Protein AF-A0A3D0M0J5-F1 (afdb_monomer_lite)

Secondary structure (DSSP, 8-state):
-HHHHHHHHHHHHHHHHHHHHHHHHHHHHHHHHHHHHHHHHHHHHHT-HHHHHHHHHHHHHHHHHHHHHHHHHHHHHHHHHHHHH-TTSHHHHHHHHHHHHHHHHHHHHHHHHHHH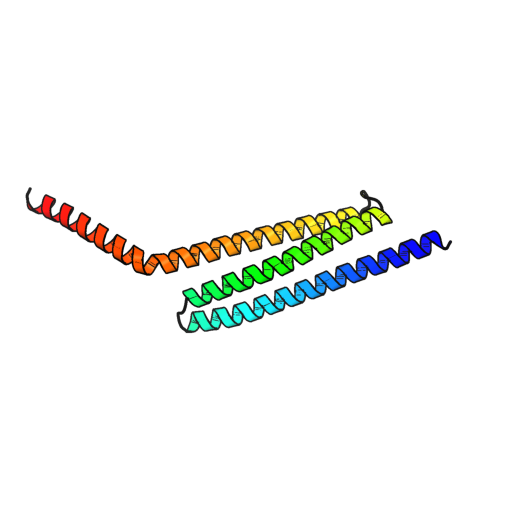HHHHHHHHHHHHHHHHHHHHHHHHHHHHHHHHTT-

Radius of gyration: 26.46 Å; chains: 1; bounding box: 62×48×74 Å

Structure (mmCIF, N/CA/C/O backbone):
data_AF-A0A3D0M0J5-F1
#
_entry.id   AF-A0A3D0M0J5-F1
#
loop_
_atom_site.group_PDB
_atom_site.id
_atom_site.type_symbol
_atom_site.label_atom_id
_atom_site.label_alt_id
_atom_site.label_comp_id
_atom_site.label_asym_id
_atom_site.label_entity_id
_atom_site.label_seq_id
_atom_site.pdbx_PDB_ins_code
_atom_site.Cartn_x
_atom_site.Cartn_y
_atom_site.Cartn_z
_atom_site.occupancy
_atom_site.B_iso_or_equiv
_atom_site.auth_seq_id
_atom_site.auth_comp_id
_atom_site.auth_asym_id
_atom_site.auth_atom_id
_atom_site.pdbx_PDB_model_num
ATOM 1 N N . MET A 1 1 ? -29.367 -8.512 31.308 1.00 57.66 1 MET A N 1
ATOM 2 C CA . MET A 1 1 ? -27.940 -8.854 31.100 1.00 57.66 1 MET A CA 1
ATOM 3 C C . MET A 1 1 ? -27.625 -9.131 29.620 1.00 57.66 1 MET A C 1
ATOM 5 O O . MET A 1 1 ? -26.665 -8.555 29.125 1.00 57.66 1 MET A O 1
ATOM 9 N N . ALA A 1 2 ? -28.520 -9.785 28.865 1.00 62.50 2 ALA A N 1
ATOM 10 C CA . ALA A 1 2 ? -28.366 -10.094 27.429 1.00 62.50 2 ALA A CA 1
ATOM 11 C C . ALA A 1 2 ? -27.941 -8.940 26.481 1.00 62.50 2 ALA A C 1
ATOM 13 O O . ALA A 1 2 ? -27.125 -9.144 25.588 1.00 62.50 2 ALA A O 1
ATOM 14 N N . LYS A 1 3 ? -28.439 -7.703 26.655 1.00 61.25 3 LYS A N 1
ATOM 15 C CA . LYS A 1 3 ? -28.122 -6.577 25.741 1.00 61.25 3 LYS A CA 1
ATOM 16 C C . LYS A 1 3 ? -26.647 -6.145 25.781 1.00 61.25 3 LYS A C 1
ATOM 18 O O . LYS A 1 3 ? -26.136 -5.653 24.777 1.00 61.25 3 LYS A O 1
ATOM 23 N N . ARG A 1 4 ? -25.965 -6.307 26.926 1.00 62.19 4 ARG A N 1
ATOM 24 C CA . ARG A 1 4 ? -24.520 -6.028 27.033 1.00 62.19 4 ARG A CA 1
ATOM 25 C C . ARG A 1 4 ? -23.710 -7.156 26.406 1.00 62.19 4 ARG A C 1
ATOM 27 O O . ARG A 1 4 ? -22.836 -6.851 25.609 1.00 62.19 4 ARG A O 1
ATOM 34 N N . GLU A 1 5 ? -24.065 -8.412 26.675 1.00 64.25 5 GLU A N 1
ATOM 35 C CA . GLU A 1 5 ? -23.374 -9.591 26.133 1.00 64.25 5 GLU A CA 1
ATOM 36 C C . GLU A 1 5 ? -23.417 -9.638 24.600 1.00 64.25 5 GLU A C 1
ATOM 38 O O . GLU A 1 5 ? -22.365 -9.755 23.974 1.00 64.25 5 GLU A O 1
ATOM 43 N N . ILE A 1 6 ? -24.588 -9.409 23.988 1.00 63.19 6 ILE A N 1
ATOM 44 C CA . ILE A 1 6 ? -24.758 -9.373 22.521 1.00 63.19 6 ILE A CA 1
ATOM 45 C C . ILE A 1 6 ? -23.892 -8.276 21.884 1.00 63.19 6 ILE A C 1
ATOM 47 O O . ILE A 1 6 ? -23.265 -8.496 20.847 1.00 63.19 6 ILE A O 1
ATOM 51 N N . ARG A 1 7 ? -23.809 -7.097 22.518 1.00 62.25 7 ARG A N 1
ATOM 52 C CA . ARG A 1 7 ? -22.989 -5.983 22.023 1.00 62.25 7 ARG A CA 1
ATOM 53 C C . ARG A 1 7 ? -21.493 -6.317 22.065 1.00 62.25 7 ARG A C 1
ATOM 55 O O . ARG A 1 7 ? -20.790 -5.989 21.117 1.00 62.25 7 ARG A O 1
ATOM 62 N N . THR A 1 8 ? -21.007 -6.975 23.117 1.00 69.31 8 THR A N 1
ATOM 63 C CA . THR A 1 8 ? -19.597 -7.400 23.209 1.00 69.31 8 THR A CA 1
ATOM 64 C C . THR A 1 8 ? -19.243 -8.499 22.216 1.00 69.31 8 THR A C 1
ATOM 66 O O . THR A 1 8 ? -18.182 -8.425 21.607 1.00 69.31 8 THR A O 1
ATOM 69 N N . VAL A 1 9 ? -20.119 -9.485 22.007 1.00 67.88 9 VAL A N 1
ATOM 70 C CA . VAL A 1 9 ? -19.857 -10.582 21.060 1.00 67.88 9 VAL A CA 1
ATOM 71 C C . VAL A 1 9 ? -19.772 -10.054 19.625 1.00 67.88 9 VAL A C 1
ATOM 73 O O . VAL A 1 9 ? -18.828 -10.378 18.911 1.00 67.88 9 VAL A O 1
ATOM 76 N N . PHE A 1 10 ? -20.693 -9.170 19.225 1.00 67.62 10 PHE A N 1
ATOM 77 C CA . PHE A 1 10 ? -20.656 -8.539 17.902 1.00 67.62 10 PHE A CA 1
ATOM 78 C C . PHE A 1 10 ? -19.406 -7.662 17.703 1.00 67.62 10 PHE A C 1
ATOM 80 O O . PHE A 1 10 ? -18.819 -7.642 16.623 1.00 67.62 10 PHE A O 1
ATOM 87 N N . ALA A 1 11 ? -18.962 -6.966 18.754 1.00 71.50 11 ALA A N 1
ATOM 88 C CA . ALA A 1 11 ? -17.764 -6.135 18.695 1.00 71.50 11 ALA A CA 1
ATOM 89 C C . ALA A 1 11 ? -16.470 -6.950 18.543 1.00 71.50 11 ALA A C 1
ATOM 91 O O . ALA A 1 11 ? -15.591 -6.564 17.775 1.00 71.50 11 ALA A O 1
ATOM 92 N N . LEU A 1 12 ? -16.371 -8.082 19.247 1.00 75.50 12 LEU A N 1
ATOM 93 C CA . LEU A 1 12 ? -15.233 -8.998 19.154 1.00 75.50 12 LEU A CA 1
ATOM 94 C C . LEU A 1 12 ? -15.148 -9.661 17.772 1.00 75.50 12 LEU A C 1
ATOM 96 O O . LEU A 1 12 ? -14.055 -9.770 17.221 1.00 75.50 12 LEU A O 1
ATOM 100 N N . ASP A 1 13 ? -16.286 -10.048 17.192 1.00 81.12 13 ASP A N 1
ATOM 101 C CA . ASP A 1 13 ? -16.342 -10.647 15.852 1.00 81.12 13 ASP A CA 1
ATOM 102 C C . ASP A 1 13 ? -15.955 -9.637 14.753 1.00 81.12 13 ASP A C 1
ATOM 104 O O . ASP A 1 13 ? -15.165 -9.945 13.860 1.00 81.12 13 ASP A O 1
ATOM 108 N N . GLY A 1 14 ? -16.430 -8.389 14.849 1.00 82.25 14 GLY A N 1
ATOM 109 C CA . GLY A 1 14 ? -16.046 -7.321 13.920 1.00 82.25 14 GLY A CA 1
ATOM 110 C C . GLY A 1 14 ? -14.552 -6.979 13.972 1.00 82.25 14 GLY A C 1
ATOM 111 O O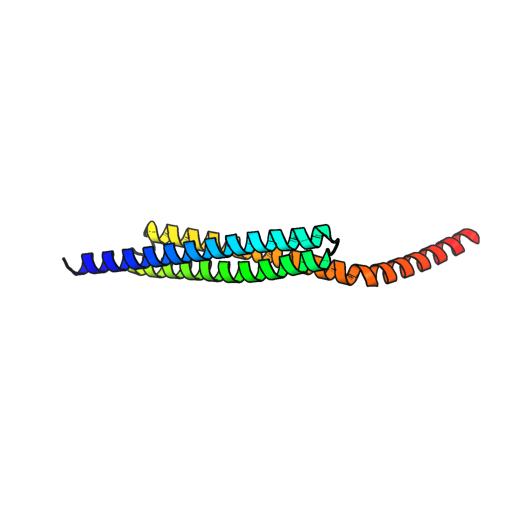 . GLY A 1 14 ? -13.908 -6.844 12.931 1.00 82.25 14 GLY A O 1
ATOM 112 N N . GLU A 1 15 ? -13.976 -6.887 15.173 1.00 85.38 15 GLU A N 1
ATOM 113 C CA . GLU A 1 15 ? -12.543 -6.628 15.352 1.00 85.38 15 GLU A CA 1
ATOM 114 C C . GLU A 1 15 ? -11.673 -7.793 14.856 1.00 85.38 15 GLU A C 1
ATOM 116 O O . GLU A 1 15 ? -10.631 -7.559 14.236 1.00 85.38 15 GLU A O 1
ATOM 121 N N . ALA A 1 16 ? -12.096 -9.040 15.086 1.00 89.12 16 ALA A N 1
ATOM 122 C CA . ALA A 1 16 ? -11.404 -10.220 14.576 1.00 89.12 16 ALA A CA 1
ATOM 123 C C . ALA A 1 16 ? -11.389 -10.239 13.039 1.00 89.12 16 ALA A C 1
ATOM 125 O O . ALA A 1 16 ? -10.317 -10.330 12.441 1.00 89.12 16 ALA A O 1
ATOM 126 N N . LYS A 1 17 ? -12.551 -10.036 12.402 1.00 88.88 17 LYS A N 1
ATOM 127 C CA . LYS A 1 17 ? -12.678 -9.959 10.936 1.00 88.88 17 LYS A CA 1
ATOM 128 C C . LYS A 1 17 ? -11.804 -8.865 10.336 1.00 88.88 17 LYS A C 1
ATOM 130 O O . LYS A 1 17 ? -11.091 -9.119 9.367 1.00 88.88 17 LYS A O 1
ATOM 135 N N . TYR A 1 18 ? -11.803 -7.677 10.942 1.00 90.56 18 TYR A N 1
ATOM 136 C CA . TYR A 1 18 ? -10.929 -6.586 10.519 1.00 90.56 18 TYR A CA 1
ATOM 137 C C . TYR A 1 18 ? -9.452 -6.992 10.597 1.00 90.56 18 TYR A C 1
ATOM 139 O O . TYR A 1 18 ? -8.715 -6.871 9.618 1.00 90.56 18 TYR A O 1
ATOM 147 N N . LYS A 1 19 ? -9.001 -7.521 11.742 1.00 92.62 19 LYS A N 1
ATOM 148 C CA . LYS A 1 19 ? -7.601 -7.941 11.925 1.00 92.62 19 LYS A CA 1
ATOM 149 C C . LYS A 1 19 ? -7.186 -9.013 10.921 1.00 92.62 19 LYS A C 1
ATOM 151 O O . LYS A 1 19 ? -6.082 -8.926 10.376 1.00 92.62 19 LYS A O 1
ATOM 156 N N . ASP A 1 20 ? -8.055 -9.978 10.649 1.00 94.38 20 ASP A N 1
ATOM 157 C CA . ASP A 1 20 ? -7.796 -11.038 9.678 1.00 94.38 20 ASP A CA 1
ATOM 158 C C . ASP A 1 20 ? -7.718 -10.497 8.247 1.00 94.38 20 ASP A C 1
ATOM 160 O O . ASP A 1 20 ? -6.773 -10.826 7.523 1.00 94.38 20 ASP A O 1
ATOM 164 N N . ALA A 1 21 ? -8.624 -9.592 7.862 1.00 93.06 21 ALA A N 1
ATOM 165 C CA . ALA A 1 21 ? -8.581 -8.924 6.563 1.00 93.06 21 ALA A CA 1
ATOM 166 C C . ALA A 1 21 ? -7.274 -8.134 6.384 1.00 93.06 21 ALA A C 1
ATOM 168 O O . ALA A 1 21 ? -6.563 -8.303 5.390 1.00 93.06 21 ALA A O 1
ATOM 169 N N . ILE A 1 22 ? -6.880 -7.341 7.389 1.00 94.62 22 ILE A N 1
ATOM 170 C CA . ILE A 1 22 ? -5.612 -6.603 7.368 1.00 94.62 22 ILE A CA 1
ATOM 171 C C . ILE A 1 22 ? -4.411 -7.547 7.273 1.00 94.62 22 ILE A C 1
ATOM 173 O O . ILE A 1 22 ? -3.460 -7.269 6.535 1.00 94.62 22 ILE A O 1
ATOM 177 N N . LYS A 1 23 ? -4.431 -8.666 8.002 1.00 96.31 23 LYS A N 1
ATOM 178 C CA . LYS A 1 23 ? -3.361 -9.667 7.972 1.00 96.31 23 LYS A CA 1
ATOM 179 C C . LYS A 1 23 ? -3.241 -10.323 6.596 1.00 96.31 23 LYS A C 1
ATOM 181 O O . LYS A 1 23 ? -2.116 -10.447 6.106 1.00 96.31 23 LYS A O 1
ATOM 186 N N . SER A 1 24 ? -4.360 -10.692 5.967 1.00 95.88 24 SER A N 1
ATOM 187 C CA . SER A 1 24 ? -4.374 -11.236 4.602 1.00 95.88 24 SER A CA 1
ATOM 188 C C . SER A 1 24 ? -3.784 -10.239 3.613 1.00 95.88 24 SER A C 1
ATOM 190 O O . SER A 1 24 ? -2.796 -10.548 2.947 1.00 95.88 24 SER A O 1
ATOM 192 N N . ILE A 1 25 ? -4.281 -8.998 3.626 1.00 94.44 25 ILE A N 1
ATOM 193 C CA . ILE A 1 25 ? -3.813 -7.938 2.728 1.00 94.44 25 ILE A CA 1
ATOM 194 C C . ILE A 1 25 ? -2.307 -7.700 2.891 1.00 94.44 25 ILE A C 1
ATOM 196 O O . ILE A 1 25 ? -1.583 -7.581 1.903 1.00 94.44 25 ILE A O 1
ATOM 200 N N . ASN A 1 26 ? -1.797 -7.661 4.125 1.00 95.19 26 ASN A N 1
ATOM 201 C CA . ASN A 1 26 ? -0.364 -7.476 4.367 1.00 95.19 26 ASN A CA 1
ATOM 202 C C . ASN A 1 26 ? 0.472 -8.649 3.821 1.00 95.19 26 ASN A C 1
ATOM 204 O O . ASN A 1 26 ? 1.584 -8.436 3.326 1.00 95.19 26 ASN A O 1
ATOM 208 N N . LYS A 1 27 ? -0.041 -9.883 3.907 1.00 97.44 27 LYS A N 1
ATOM 209 C CA . LYS A 1 27 ? 0.622 -11.074 3.362 1.00 97.44 27 LYS A CA 1
ATOM 210 C C . LYS A 1 27 ? 0.647 -11.029 1.835 1.00 97.44 27 LYS A C 1
ATOM 212 O O . LYS A 1 27 ? 1.710 -11.224 1.253 1.00 97.44 27 LYS A O 1
ATOM 217 N N . GLU A 1 28 ? -0.477 -10.697 1.208 1.00 95.31 28 GLU A N 1
ATOM 218 C CA . GLU A 1 28 ? -0.595 -10.519 -0.244 1.00 95.31 28 GLU A CA 1
ATOM 219 C C . GLU A 1 28 ? 0.337 -9.410 -0.752 1.00 95.31 28 GLU A C 1
ATOM 221 O O . GLU A 1 28 ? 1.089 -9.618 -1.702 1.00 95.31 28 GLU A O 1
ATOM 226 N N . GLN A 1 29 ? 0.391 -8.262 -0.065 1.00 95.19 29 GLN A N 1
ATOM 227 C CA . GLN A 1 29 ? 1.337 -7.189 -0.390 1.00 95.19 29 GLN A CA 1
ATOM 228 C C . GLN A 1 29 ? 2.799 -7.643 -0.261 1.00 95.19 29 GLN A C 1
ATOM 230 O O . GLN A 1 29 ? 3.642 -7.241 -1.062 1.00 95.19 29 GLN A O 1
ATOM 235 N N . SER A 1 30 ? 3.122 -8.448 0.754 1.00 96.75 30 SER A N 1
ATOM 236 C CA 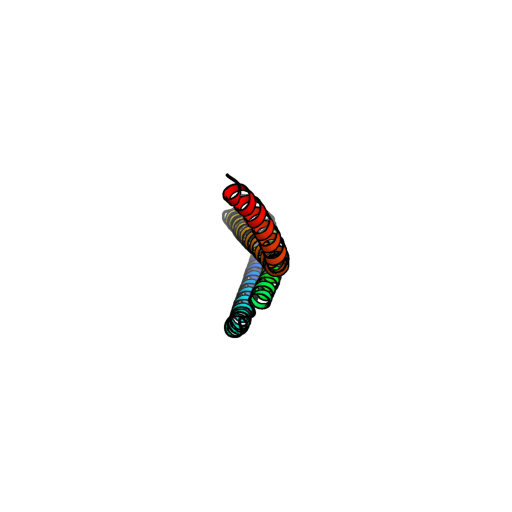. SER A 1 30 ? 4.485 -8.951 0.971 1.00 96.75 30 SER A CA 1
ATOM 237 C C . SER A 1 30 ? 4.902 -9.950 -0.106 1.00 96.75 30 SER A C 1
ATOM 239 O O . SER A 1 30 ? 6.017 -9.851 -0.618 1.00 96.75 30 SER A O 1
ATOM 241 N N . LEU A 1 31 ? 3.997 -10.857 -0.484 1.00 96.62 31 LEU A N 1
ATOM 242 C CA . LEU A 1 31 ? 4.202 -11.805 -1.576 1.00 96.62 31 LEU A CA 1
ATOM 243 C C . LEU A 1 31 ? 4.441 -11.063 -2.892 1.00 96.62 31 LEU A C 1
ATOM 245 O O . LEU A 1 31 ? 5.488 -11.235 -3.510 1.00 96.62 31 LEU A O 1
ATOM 249 N N . LEU A 1 32 ? 3.539 -10.145 -3.242 1.00 94.25 32 LEU A N 1
ATOM 250 C CA . LEU A 1 32 ? 3.639 -9.357 -4.464 1.00 94.25 32 LEU A CA 1
ATOM 251 C C . LEU A 1 32 ? 4.959 -8.577 -4.532 1.00 94.25 32 LEU A C 1
ATOM 253 O O . LEU A 1 32 ? 5.609 -8.540 -5.574 1.00 94.25 32 LEU A O 1
ATOM 257 N N . LYS A 1 33 ? 5.412 -7.984 -3.419 1.00 94.75 33 LYS A N 1
ATOM 258 C CA . LYS A 1 33 ? 6.716 -7.298 -3.352 1.00 94.75 33 LYS A CA 1
ATOM 259 C C . LYS A 1 33 ? 7.893 -8.244 -3.587 1.00 94.75 33 LYS A C 1
ATOM 261 O O . LYS A 1 33 ? 8.848 -7.846 -4.254 1.00 94.75 33 LYS A O 1
ATOM 266 N N . ALA A 1 34 ? 7.848 -9.457 -3.037 1.00 97.00 34 ALA A N 1
ATOM 267 C CA . ALA A 1 34 ? 8.897 -10.454 -3.225 1.00 97.00 34 ALA A CA 1
ATOM 268 C C . ALA A 1 34 ? 8.962 -10.930 -4.686 1.00 97.00 34 ALA A C 1
ATOM 270 O O . ALA A 1 34 ? 10.037 -10.898 -5.284 1.00 97.00 34 ALA A O 1
ATOM 271 N N . GLU A 1 35 ? 7.814 -11.263 -5.280 1.00 94.38 35 GLU A N 1
ATOM 272 C CA . GLU A 1 35 ? 7.692 -11.652 -6.693 1.00 94.38 35 GLU A CA 1
ATOM 273 C C . GLU A 1 35 ? 8.186 -10.541 -7.624 1.00 94.38 35 GLU A C 1
ATOM 275 O O . GLU A 1 35 ? 9.000 -10.771 -8.516 1.00 94.38 35 GLU A O 1
ATOM 280 N N . THR A 1 36 ? 7.770 -9.301 -7.356 1.00 94.06 36 THR A N 1
ATOM 281 C CA . THR A 1 36 ? 8.206 -8.125 -8.121 1.00 94.06 36 THR A CA 1
ATOM 282 C C . THR A 1 36 ? 9.715 -7.953 -8.050 1.00 94.06 36 THR A C 1
ATOM 284 O O . THR A 1 36 ? 10.345 -7.694 -9.068 1.00 94.06 36 THR A O 1
ATOM 287 N N . ARG A 1 37 ? 10.319 -8.102 -6.863 1.00 95.75 37 ARG A N 1
ATOM 288 C CA . ARG A 1 37 ? 11.773 -7.991 -6.699 1.00 95.75 37 ARG A CA 1
ATOM 289 C C . ARG A 1 37 ? 12.508 -9.071 -7.490 1.00 95.75 37 ARG A C 1
ATOM 291 O O . ARG A 1 37 ? 13.516 -8.755 -8.113 1.00 95.75 37 ARG A O 1
ATOM 298 N N . ALA A 1 38 ? 12.008 -10.305 -7.476 1.00 95.19 38 ALA A N 1
ATOM 299 C CA . ALA A 1 38 ? 12.597 -11.401 -8.237 1.00 95.19 38 ALA A CA 1
ATOM 300 C C . ALA A 1 38 ? 12.555 -11.121 -9.749 1.00 95.19 38 ALA A C 1
ATOM 302 O O . ALA A 1 38 ? 13.587 -11.191 -10.413 1.00 95.19 38 ALA A O 1
ATOM 303 N N . LEU A 1 39 ? 11.394 -10.712 -10.274 1.00 89.44 39 LEU A N 1
ATOM 304 C CA . LEU A 1 39 ? 11.225 -10.374 -11.691 1.00 89.44 39 LEU A CA 1
ATOM 305 C C . LEU A 1 39 ? 12.063 -9.158 -12.105 1.00 89.44 39 LEU A C 1
ATOM 307 O O . LEU A 1 39 ? 12.740 -9.191 -13.126 1.00 89.44 39 LEU A O 1
ATOM 311 N N . VAL A 1 40 ? 12.067 -8.093 -11.300 1.00 90.44 40 VAL A N 1
ATOM 312 C CA . VAL A 1 40 ? 12.906 -6.907 -11.535 1.00 90.44 40 VAL A CA 1
ATOM 313 C C . VAL A 1 40 ? 14.380 -7.294 -11.594 1.00 90.44 40 VAL A C 1
ATOM 315 O O . VAL A 1 40 ? 15.057 -6.915 -12.541 1.00 90.44 40 VAL A O 1
ATOM 318 N N . SER A 1 41 ? 14.862 -8.098 -10.641 1.00 91.81 41 SER A N 1
ATOM 319 C CA . SER A 1 41 ? 16.253 -8.561 -10.635 1.00 91.81 41 SER A CA 1
ATOM 320 C C . SER A 1 41 ? 16.590 -9.385 -11.876 1.00 91.81 41 SER A C 1
ATOM 322 O O . SER A 1 41 ? 17.697 -9.267 -12.392 1.00 91.81 41 SER A O 1
ATOM 324 N N . GLN A 1 42 ? 15.660 -10.209 -12.364 1.00 90.31 42 GLN A N 1
ATOM 325 C CA . GLN A 1 42 ? 15.849 -10.969 -13.597 1.00 90.31 42 GLN A CA 1
ATOM 326 C C . GLN A 1 42 ? 16.010 -10.037 -14.806 1.00 90.31 42 GLN A C 1
ATOM 328 O O . GLN A 1 42 ? 16.942 -10.212 -15.589 1.00 90.31 42 GLN A O 1
ATOM 333 N N . TYR A 1 43 ? 15.147 -9.027 -14.943 1.00 83.38 43 TYR A N 1
ATOM 334 C CA . TYR A 1 43 ? 15.225 -8.082 -16.059 1.00 83.38 43 TYR A CA 1
ATOM 335 C C . TYR A 1 43 ? 16.451 -7.172 -15.982 1.00 83.38 43 TYR A C 1
ATOM 337 O O . TYR A 1 43 ? 17.081 -6.919 -17.011 1.00 83.38 43 TYR A O 1
ATOM 345 N N . ASP A 1 44 ? 16.838 -6.751 -14.778 1.00 83.44 44 ASP A N 1
ATOM 346 C CA . ASP A 1 44 ? 18.038 -5.946 -14.555 1.00 83.44 44 ASP A CA 1
ATOM 347 C C . ASP A 1 44 ? 19.312 -6.723 -14.962 1.00 83.44 44 ASP A C 1
ATOM 349 O O . ASP A 1 44 ? 20.190 -6.146 -15.601 1.00 83.44 44 ASP A O 1
ATOM 353 N N . LEU A 1 45 ? 19.388 -8.040 -14.705 1.00 85.12 45 LEU A N 1
ATOM 354 C CA . LEU A 1 45 ? 20.500 -8.898 -15.160 1.00 85.12 45 LEU A CA 1
ATOM 355 C C . LEU A 1 45 ? 20.588 -9.018 -16.690 1.00 85.12 45 LEU A C 1
ATOM 357 O O . LEU A 1 45 ? 21.678 -9.165 -17.236 1.00 85.12 45 LEU A O 1
ATOM 361 N N . THR A 1 46 ? 19.450 -8.956 -17.383 1.00 81.88 46 THR A N 1
ATOM 362 C CA . THR A 1 46 ? 19.387 -8.998 -18.855 1.00 81.88 46 THR A CA 1
ATOM 363 C C . THR A 1 46 ? 19.546 -7.627 -19.524 1.00 81.88 46 THR A C 1
ATOM 365 O O . THR A 1 46 ? 19.618 -7.557 -20.746 1.00 81.88 46 THR A O 1
ATOM 368 N N . GLY A 1 47 ? 19.596 -6.535 -18.748 1.00 80.81 47 GLY A N 1
ATOM 369 C CA . GLY A 1 47 ? 19.651 -5.162 -19.265 1.00 80.81 47 GLY A CA 1
ATOM 370 C C . GLY A 1 47 ? 18.311 -4.603 -19.771 1.00 80.81 47 GLY A C 1
ATOM 371 O O . GLY A 1 47 ? 18.274 -3.521 -20.355 1.00 80.81 47 GLY A O 1
ATOM 372 N N . ASP A 1 48 ? 17.196 -5.295 -19.528 1.00 82.31 48 ASP A N 1
ATOM 373 C CA . ASP A 1 48 ? 15.860 -4.952 -20.033 1.00 82.31 48 ASP A CA 1
ATOM 374 C C . ASP A 1 48 ? 15.154 -3.925 -19.117 1.00 82.31 48 ASP A C 1
ATOM 376 O O . ASP A 1 48 ? 14.139 -4.192 -18.462 1.00 82.31 48 ASP A O 1
ATOM 380 N N . ALA A 1 49 ? 15.690 -2.700 -19.068 1.00 83.38 49 ALA A N 1
ATOM 381 C CA . ALA A 1 49 ? 15.206 -1.637 -18.179 1.00 83.38 49 ALA A CA 1
ATOM 382 C C . ALA A 1 49 ? 13.717 -1.282 -18.389 1.00 83.38 49 ALA A C 1
ATOM 384 O O . ALA A 1 49 ? 13.011 -0.962 -17.429 1.00 83.38 49 ALA A O 1
ATOM 385 N N . GLN A 1 50 ? 13.205 -1.376 -19.623 1.00 84.00 50 GLN A N 1
ATOM 386 C CA . GLN A 1 50 ? 11.788 -1.135 -19.921 1.00 84.00 50 GLN A CA 1
ATOM 387 C C . GLN A 1 50 ? 10.882 -2.209 -19.299 1.00 84.00 50 GLN A C 1
ATOM 389 O O . GLN A 1 50 ? 9.859 -1.869 -18.703 1.00 84.00 50 GLN A O 1
ATOM 394 N N . LYS A 1 51 ? 11.272 -3.491 -19.357 1.00 81.81 51 LYS A N 1
ATOM 395 C CA . LYS A 1 51 ? 10.512 -4.583 -18.722 1.00 81.81 51 LYS A CA 1
ATOM 396 C C . LYS A 1 51 ? 10.582 -4.495 -17.198 1.00 81.81 51 LYS A C 1
ATOM 398 O O . LYS A 1 51 ? 9.557 -4.642 -16.539 1.00 81.81 51 LYS A O 1
ATOM 403 N N . SER A 1 52 ? 11.750 -4.155 -16.644 1.00 88.38 52 SER A N 1
ATOM 404 C CA . SER A 1 52 ? 11.930 -3.889 -15.206 1.00 88.38 52 SER A CA 1
ATOM 405 C C . SER A 1 52 ? 10.980 -2.788 -14.708 1.00 88.38 52 SER A C 1
ATOM 407 O O . SER A 1 52 ? 10.294 -2.955 -13.694 1.00 88.38 52 SER A O 1
ATOM 409 N N . LEU A 1 53 ? 10.861 -1.678 -15.448 1.00 88.12 53 LEU A N 1
ATOM 410 C CA . LEU A 1 53 ? 9.915 -0.604 -15.127 1.00 88.12 53 LEU A CA 1
ATOM 411 C C . LEU A 1 53 ? 8.449 -1.023 -15.300 1.00 88.12 53 LEU A C 1
ATOM 413 O O . LEU A 1 53 ? 7.629 -0.682 -14.448 1.00 88.12 53 LEU A O 1
ATOM 417 N N . GLY A 1 54 ? 8.119 -1.784 -16.347 1.00 85.50 54 GLY A N 1
ATOM 418 C CA . GLY A 1 54 ? 6.766 -2.304 -16.570 1.00 85.50 54 GLY A CA 1
ATOM 419 C C . GLY A 1 54 ? 6.283 -3.193 -15.421 1.00 85.50 54 GLY A C 1
ATOM 420 O O . GLY A 1 54 ? 5.198 -2.983 -14.883 1.00 85.50 54 GLY A O 1
ATOM 421 N N . VAL A 1 55 ? 7.132 -4.113 -14.957 1.00 90.00 55 VAL A N 1
ATOM 422 C CA . VAL A 1 55 ? 6.850 -4.981 -13.799 1.00 90.00 55 VAL A CA 1
ATOM 423 C C . VAL A 1 55 ? 6.651 -4.167 -12.521 1.00 90.00 55 VAL A C 1
ATOM 425 O O . VAL A 1 55 ? 5.733 -4.439 -11.745 1.00 90.00 55 VAL A O 1
ATOM 428 N N . LYS A 1 56 ? 7.478 -3.134 -12.297 1.00 89.25 56 LYS A N 1
ATOM 429 C CA . LYS A 1 56 ? 7.303 -2.212 -11.162 1.00 89.25 56 LYS A CA 1
ATOM 430 C C . LYS A 1 56 ? 5.955 -1.497 -11.233 1.00 89.25 56 LYS A C 1
ATOM 432 O O . LYS A 1 56 ? 5.270 -1.424 -10.215 1.00 89.25 56 LYS A O 1
ATOM 437 N N . ALA A 1 57 ? 5.564 -0.994 -12.404 1.00 87.25 57 ALA A N 1
ATOM 438 C CA . ALA A 1 57 ? 4.289 -0.305 -12.593 1.00 87.25 57 ALA A CA 1
ATOM 439 C C . ALA A 1 57 ? 3.091 -1.237 -12.342 1.00 87.25 57 ALA A C 1
ATOM 441 O O . ALA A 1 57 ? 2.187 -0.878 -11.588 1.00 87.25 57 ALA A O 1
ATOM 442 N N . GLU A 1 58 ? 3.112 -2.453 -12.894 1.00 86.50 58 GLU A N 1
ATOM 443 C CA . GLU A 1 58 ? 2.047 -3.442 -12.688 1.00 86.50 58 GLU A CA 1
ATOM 444 C C . GLU A 1 58 ? 1.914 -3.834 -11.208 1.00 86.50 58 GLU A C 1
ATOM 446 O O . GLU A 1 58 ? 0.819 -3.841 -10.641 1.00 86.50 58 GLU A O 1
ATOM 451 N N . SER A 1 59 ? 3.042 -4.099 -10.547 1.00 91.19 59 SER A N 1
ATOM 452 C CA . SER A 1 59 ? 3.065 -4.405 -9.119 1.00 91.19 59 SER A CA 1
ATOM 453 C C . SER A 1 59 ? 2.529 -3.257 -8.269 1.00 91.19 59 SER A C 1
ATOM 455 O O . SER A 1 59 ? 1.747 -3.482 -7.347 1.00 91.19 59 SER A O 1
ATOM 457 N N . LEU A 1 60 ? 2.916 -2.015 -8.573 1.00 89.00 60 LEU A N 1
ATOM 458 C CA . LEU A 1 60 ? 2.409 -0.838 -7.871 1.00 89.00 60 LEU A CA 1
ATOM 459 C C . LEU A 1 60 ? 0.894 -0.690 -8.048 1.00 89.00 60 LEU A C 1
ATOM 461 O O . LEU A 1 60 ? 0.211 -0.394 -7.071 1.00 89.00 60 LEU A O 1
ATOM 465 N N . ALA A 1 61 ? 0.354 -0.954 -9.242 1.00 89.44 61 ALA A N 1
ATOM 466 C CA . ALA A 1 61 ? -1.089 -0.943 -9.481 1.00 89.44 61 ALA A CA 1
ATOM 467 C C . ALA A 1 61 ? -1.823 -1.979 -8.609 1.00 89.44 61 ALA A C 1
ATOM 469 O O . ALA A 1 61 ? -2.757 -1.624 -7.889 1.00 89.44 61 ALA A O 1
ATOM 470 N N . LYS A 1 62 ? -1.335 -3.224 -8.567 1.00 92.81 62 LYS A N 1
ATOM 471 C CA . LYS A 1 62 ? -1.891 -4.283 -7.704 1.00 92.81 62 LYS A CA 1
ATOM 472 C C . LYS A 1 62 ? -1.771 -3.938 -6.209 1.00 92.81 62 LYS A C 1
ATOM 474 O O . LYS A 1 62 ? -2.708 -4.133 -5.436 1.00 92.81 62 LYS A O 1
ATOM 479 N N . GLN A 1 63 ? -0.643 -3.360 -5.782 1.00 91.94 63 GLN A N 1
ATOM 480 C CA . GLN A 1 63 ? -0.457 -2.889 -4.401 1.00 91.94 63 GLN A CA 1
ATOM 481 C C . GLN A 1 63 ? -1.433 -1.763 -4.035 1.00 91.94 63 GLN A C 1
ATOM 483 O O . GLN A 1 63 ? -1.910 -1.728 -2.900 1.00 91.94 63 GLN A O 1
ATOM 488 N N . ILE A 1 64 ? -1.748 -0.864 -4.975 1.00 93.88 64 ILE A N 1
ATOM 489 C CA . ILE A 1 64 ? -2.754 0.193 -4.803 1.00 93.88 64 ILE A CA 1
ATOM 490 C C . ILE A 1 64 ? -4.138 -0.415 -4.578 1.00 93.88 64 ILE A C 1
ATOM 492 O O . ILE A 1 64 ? -4.841 0.032 -3.677 1.00 93.88 64 ILE A O 1
ATOM 496 N N . GLU A 1 65 ? -4.532 -1.439 -5.337 1.00 92.94 65 GLU A N 1
ATOM 497 C CA . GLU A 1 65 ? -5.821 -2.117 -5.136 1.00 92.94 65 GLU A CA 1
ATOM 498 C C . GLU A 1 65 ? -5.920 -2.769 -3.754 1.00 92.94 65 GLU A C 1
ATOM 500 O O . GLU A 1 65 ? -6.900 -2.566 -3.038 1.00 92.94 65 GLU A O 1
ATOM 505 N N . LEU A 1 66 ? -4.873 -3.481 -3.331 1.00 94.19 66 LEU A N 1
ATOM 506 C CA . LEU A 1 66 ? -4.790 -4.052 -1.984 1.00 94.19 66 LEU A CA 1
ATOM 507 C C . LEU A 1 66 ? -4.846 -2.967 -0.897 1.00 94.19 66 LEU A C 1
ATOM 509 O O . LEU A 1 66 ? -5.498 -3.135 0.133 1.00 94.19 66 LEU A O 1
ATOM 513 N N . GLN A 1 67 ? -4.193 -1.828 -1.129 1.00 95.75 67 GLN A N 1
ATOM 514 C CA . GLN A 1 67 ? -4.202 -0.712 -0.191 1.00 95.75 67 GLN A CA 1
ATOM 515 C C . GLN A 1 67 ? -5.568 -0.012 -0.125 1.00 95.75 67 GLN A C 1
ATOM 517 O O . GLN A 1 67 ? -5.966 0.405 0.960 1.00 95.75 67 GLN A O 1
ATOM 522 N N . LYS A 1 68 ? -6.311 0.080 -1.236 1.00 95.38 68 LYS A N 1
ATOM 523 C CA . LYS A 1 68 ? -7.702 0.567 -1.242 1.00 95.38 68 LYS A CA 1
ATOM 524 C C . LYS A 1 68 ? -8.595 -0.326 -0.384 1.00 95.38 68 LYS A C 1
ATOM 526 O O . LYS A 1 68 ? -9.228 0.185 0.530 1.00 95.38 68 LYS A O 1
ATOM 531 N N . LYS A 1 69 ? -8.520 -1.651 -0.567 1.00 94.69 69 LYS A N 1
ATOM 532 C CA . LYS A 1 69 ? -9.243 -2.612 0.286 1.00 94.69 69 LYS A CA 1
ATOM 533 C C . LYS 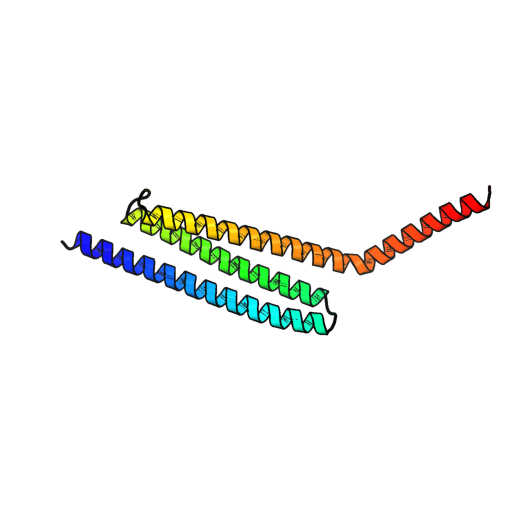A 1 69 ? -8.930 -2.398 1.769 1.00 94.69 69 LYS A C 1
ATOM 535 O O . LYS A 1 69 ? -9.825 -2.381 2.598 1.00 94.69 69 LYS A O 1
ATOM 540 N N . LYS A 1 70 ? -7.661 -2.155 2.111 1.00 94.75 70 LYS A N 1
ATOM 541 C CA . LYS A 1 70 ? -7.241 -1.856 3.489 1.00 94.75 70 LYS A CA 1
ATOM 542 C C . LYS A 1 70 ? -7.844 -0.563 4.044 1.00 94.75 70 LYS A C 1
ATOM 544 O O . LYS A 1 70 ? -8.177 -0.516 5.225 1.00 94.75 70 LYS A O 1
ATOM 549 N N . VAL A 1 71 ? -7.965 0.479 3.220 1.00 95.88 71 VAL A N 1
ATOM 550 C CA . VAL A 1 71 ? -8.661 1.719 3.597 1.00 95.88 71 VAL A CA 1
ATOM 551 C C . VAL A 1 71 ? -10.143 1.441 3.846 1.00 95.88 71 VAL A C 1
ATOM 553 O O . VAL A 1 71 ? -10.672 1.905 4.853 1.00 95.88 71 VAL A O 1
ATOM 556 N N . ASP A 1 72 ? -10.788 0.662 2.980 1.00 94.75 72 ASP A N 1
ATOM 557 C CA . ASP A 1 72 ? -12.213 0.334 3.095 1.00 94.75 72 ASP A CA 1
ATOM 558 C C . ASP A 1 72 ? -12.505 -0.492 4.357 1.00 94.75 72 ASP A C 1
ATOM 560 O O . ASP A 1 72 ? -13.399 -0.144 5.129 1.00 94.75 72 ASP A O 1
ATOM 564 N N . GLU A 1 73 ? -11.685 -1.507 4.644 1.00 93.81 73 GLU A N 1
ATOM 565 C CA . GLU A 1 73 ? -11.776 -2.290 5.884 1.00 93.81 73 GLU A CA 1
ATOM 566 C C . GLU A 1 73 ? -11.592 -1.412 7.129 1.00 93.81 73 GLU A C 1
ATOM 568 O O . GLU A 1 73 ? -12.336 -1.538 8.103 1.00 93.81 73 GLU A O 1
ATOM 573 N N . ALA A 1 74 ? -10.641 -0.471 7.101 1.00 93.62 74 ALA A N 1
ATOM 574 C CA . ALA A 1 74 ? -10.422 0.448 8.216 1.00 93.62 74 ALA A CA 1
ATOM 575 C C . ALA A 1 74 ? -11.600 1.419 8.402 1.00 93.62 74 ALA A C 1
ATOM 577 O O . ALA A 1 74 ? -11.976 1.717 9.535 1.00 93.62 74 ALA A O 1
ATOM 578 N N . LYS A 1 75 ? -12.225 1.879 7.310 1.00 94.50 75 LYS A N 1
ATOM 579 C CA . LYS A 1 75 ? -13.430 2.724 7.355 1.00 94.50 75 LYS A CA 1
ATOM 580 C C . LYS A 1 75 ? -14.629 1.963 7.913 1.00 94.50 75 LYS A C 1
ATOM 582 O O . LYS A 1 75 ? -15.329 2.495 8.773 1.00 94.50 75 LYS A O 1
ATOM 587 N N . ASN A 1 76 ? -14.818 0.712 7.501 1.00 92.88 76 ASN A N 1
ATOM 588 C CA . ASN A 1 76 ? -15.846 -0.156 8.070 1.00 92.88 76 ASN A CA 1
ATOM 589 C C . ASN A 1 76 ? -15.609 -0.375 9.576 1.00 92.88 76 ASN A C 1
ATOM 591 O O . ASN A 1 76 ? -16.539 -0.249 10.370 1.00 92.88 76 ASN A O 1
ATOM 595 N N . ALA A 1 77 ? -14.361 -0.598 10.002 1.00 91.25 77 ALA A N 1
ATOM 596 C CA . ALA A 1 77 ? -14.029 -0.718 11.422 1.00 91.25 77 ALA A CA 1
ATOM 597 C C . ALA A 1 77 ? -14.387 0.549 12.224 1.00 91.25 77 ALA A C 1
ATOM 599 O O . ALA A 1 77 ? -14.961 0.426 13.306 1.00 91.25 77 ALA A O 1
ATOM 600 N N . VAL A 1 78 ? -14.140 1.752 11.680 1.00 93.69 78 VAL A N 1
ATOM 601 C CA . VAL A 1 78 ? -14.585 3.028 12.284 1.00 93.69 78 VAL A CA 1
ATOM 602 C C . VAL A 1 78 ? -16.107 3.090 12.411 1.00 93.69 78 VAL A C 1
ATOM 604 O O . VAL A 1 78 ? -16.623 3.512 13.447 1.00 93.69 78 VAL A O 1
ATOM 607 N N . GLU A 1 79 ? -16.847 2.699 11.373 1.00 92.56 79 GLU A N 1
ATOM 608 C CA . GLU A 1 79 ? -18.312 2.741 11.391 1.00 92.56 79 GLU A CA 1
ATOM 609 C C . GLU A 1 79 ? -18.876 1.801 12.466 1.00 92.56 79 GLU A C 1
ATOM 611 O O . GLU A 1 79 ? -19.709 2.204 13.286 1.00 92.56 79 GLU A O 1
ATOM 616 N N . GLN A 1 80 ? -18.382 0.562 12.509 1.00 90.25 80 GLN A N 1
ATOM 617 C CA . GLN A 1 80 ? -18.794 -0.425 13.506 1.00 90.25 80 GLN A CA 1
ATOM 618 C C . GLN A 1 80 ? -18.417 0.030 14.920 1.00 90.25 80 GLN A C 1
ATOM 620 O O . GLN A 1 80 ? -19.251 -0.003 15.829 1.00 90.25 80 GLN A O 1
ATOM 625 N N . SER A 1 81 ? -17.192 0.525 15.118 1.00 89.50 81 SER A N 1
ATOM 626 C CA . SER A 1 81 ? -16.745 1.001 16.427 1.00 89.50 81 SER A CA 1
ATOM 627 C C . SER A 1 81 ? -17.546 2.216 16.897 1.00 89.50 81 SER A C 1
ATOM 629 O O . SER A 1 81 ? -17.898 2.286 18.074 1.00 89.50 81 SER A O 1
ATOM 631 N N . SER A 1 82 ? -17.919 3.123 15.989 1.00 92.56 82 SER A N 1
ATOM 632 C CA . SER A 1 82 ? -18.746 4.291 16.315 1.00 92.56 82 SER A CA 1
ATOM 633 C C . SER A 1 82 ? -20.142 3.873 16.780 1.00 92.56 82 SER A C 1
ATOM 635 O O . SER A 1 82 ? -20.646 4.416 17.761 1.00 92.56 82 SER A O 1
ATOM 637 N N . LYS A 1 83 ? -20.748 2.861 16.140 1.00 89.75 83 LYS A N 1
ATOM 638 C CA . LYS A 1 83 ? -22.066 2.322 16.531 1.00 89.75 83 LYS A CA 1
ATOM 639 C C . LYS A 1 83 ? -22.041 1.618 17.892 1.00 89.75 83 LYS A C 1
ATOM 641 O O . LYS A 1 83 ? -23.023 1.663 18.634 1.00 89.75 83 LYS A O 1
ATOM 646 N N . ILE A 1 84 ? -20.937 0.946 18.220 1.00 87.69 84 ILE A N 1
ATOM 647 C CA . ILE A 1 84 ? -20.818 0.104 19.420 1.00 87.69 84 ILE A CA 1
ATOM 648 C C . ILE A 1 84 ? -20.337 0.907 20.635 1.00 87.69 84 ILE A C 1
ATOM 650 O O . ILE A 1 84 ? -20.928 0.809 21.717 1.00 87.69 84 ILE A O 1
ATOM 654 N N . TYR A 1 85 ? -19.260 1.671 20.452 1.00 87.56 85 TYR A N 1
ATOM 655 C CA . TYR A 1 85 ? -18.509 2.354 21.507 1.00 87.56 85 TYR A CA 1
ATOM 656 C C . TYR A 1 85 ? -18.732 3.870 21.522 1.00 87.56 85 TYR A C 1
ATOM 658 O O . TYR A 1 85 ? -18.407 4.523 22.511 1.00 87.56 85 TYR A O 1
ATOM 666 N N . GLY A 1 86 ? -19.311 4.430 20.460 1.00 90.81 86 GLY A N 1
ATOM 667 C CA . GLY A 1 86 ? -19.489 5.868 20.286 1.00 90.81 86 GLY A CA 1
ATOM 668 C C . GLY A 1 86 ? -18.320 6.511 19.545 1.00 90.81 86 GLY A C 1
ATOM 669 O O . GLY A 1 86 ? -17.174 6.068 19.630 1.00 90.81 86 GLY A O 1
ATOM 670 N N . GLU A 1 87 ? -18.609 7.592 18.828 1.00 89.75 87 GLU A N 1
ATOM 671 C CA . GLU A 1 87 ? -17.667 8.242 17.909 1.00 89.75 87 GLU A CA 1
ATOM 672 C C . GLU A 1 87 ? -16.409 8.816 18.597 1.00 89.75 87 GLU A C 1
ATOM 674 O O . GLU A 1 87 ? -15.319 8.848 18.017 1.00 89.75 87 GLU A O 1
ATOM 679 N N . ASN A 1 88 ? -16.554 9.222 19.862 1.00 91.44 88 ASN A N 1
ATOM 680 C CA . ASN A 1 88 ? -15.487 9.787 20.694 1.00 91.44 88 ASN A CA 1
ATOM 681 C C . ASN A 1 88 ? -14.769 8.738 21.560 1.00 91.44 88 ASN A C 1
ATOM 683 O O . ASN A 1 88 ? -13.948 9.093 22.399 1.00 91.44 88 ASN A O 1
ATOM 687 N N . SER A 1 89 ? -15.079 7.448 21.393 1.00 94.44 89 SER A N 1
ATOM 688 C CA . SER A 1 89 ? -14.366 6.386 22.110 1.00 94.44 89 SER A CA 1
ATOM 689 C C . SER A 1 89 ? -12.922 6.264 21.635 1.00 94.44 89 SER A C 1
ATOM 691 O O . SER A 1 89 ? -12.644 6.390 20.440 1.00 94.44 89 SER A O 1
ATOM 693 N N . ASN A 1 90 ? -12.018 5.921 22.555 1.00 93.19 90 ASN A N 1
ATOM 694 C CA . ASN A 1 90 ? -10.612 5.661 22.238 1.00 93.19 90 ASN A CA 1
ATOM 695 C C . ASN A 1 90 ? -10.477 4.631 21.105 1.00 93.19 90 ASN A C 1
ATOM 697 O O . ASN A 1 90 ? -9.736 4.865 20.158 1.00 93.19 90 ASN A O 1
ATOM 701 N N . GLN A 1 91 ? -11.259 3.544 21.135 1.00 88.12 91 GLN A N 1
ATOM 702 C CA . GLN A 1 91 ? -11.242 2.534 20.069 1.00 88.12 91 GLN A CA 1
ATOM 703 C C . GLN A 1 91 ? -11.590 3.116 18.691 1.00 88.12 91 GLN A C 1
ATOM 705 O O . GLN A 1 91 ? -10.936 2.799 17.702 1.00 88.12 91 GLN A O 1
ATOM 710 N N . THR A 1 92 ? -12.597 3.990 18.611 1.00 92.88 92 THR A N 1
ATOM 711 C CA . THR A 1 92 ? -12.984 4.611 17.335 1.00 92.88 92 THR A CA 1
ATOM 712 C C . THR A 1 92 ? -11.933 5.595 16.837 1.00 92.88 92 THR A C 1
ATOM 714 O O . THR A 1 92 ? -11.640 5.627 15.642 1.00 92.88 92 THR A O 1
ATOM 717 N N . GLN A 1 93 ? -11.335 6.374 17.739 1.00 95.25 93 GLN A N 1
ATOM 718 C CA . GLN A 1 93 ? -10.247 7.287 17.389 1.00 95.25 93 GLN A CA 1
ATOM 719 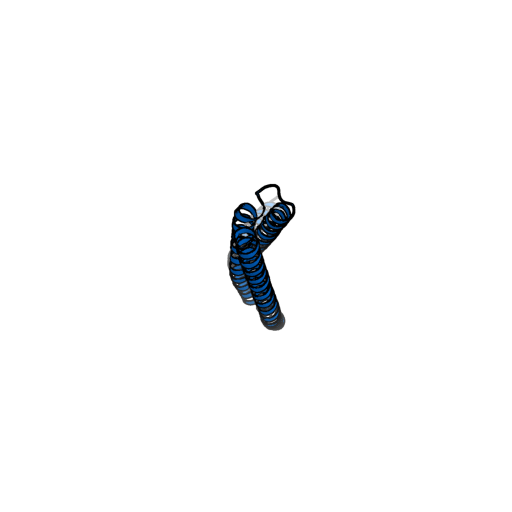C C . GLN A 1 93 ? -9.029 6.517 16.850 1.00 95.25 93 GLN A C 1
ATOM 721 O O . GLN A 1 93 ? -8.471 6.902 15.822 1.00 95.25 93 GLN A O 1
ATOM 726 N N . GLU A 1 94 ? -8.689 5.371 17.444 1.00 93.44 94 GLU A N 1
ATOM 727 C CA . GLU A 1 94 ? -7.622 4.496 16.942 1.00 93.44 94 GLU A CA 1
ATOM 728 C C . GLU A 1 94 ? -7.907 3.974 15.525 1.00 93.44 94 GLU A C 1
ATOM 730 O O . GLU A 1 94 ? -7.019 3.991 14.667 1.00 93.44 94 GLU A O 1
ATOM 735 N N . TYR A 1 95 ? -9.142 3.556 15.224 1.00 93.50 95 TYR A N 1
ATOM 736 C CA . TYR A 1 95 ? -9.501 3.152 13.860 1.00 93.50 95 TYR A CA 1
ATOM 737 C C . TYR A 1 95 ? -9.443 4.324 12.870 1.00 93.50 95 TYR A C 1
ATOM 739 O O . TYR A 1 95 ? -8.948 4.151 11.756 1.00 93.50 95 TYR A O 1
ATOM 747 N N . LYS A 1 96 ? -9.847 5.538 13.271 1.00 95.19 96 LYS A N 1
ATOM 748 C CA . LYS A 1 96 ? -9.714 6.747 12.433 1.00 95.19 96 LYS A CA 1
ATOM 749 C C . LYS A 1 96 ? -8.246 7.045 12.103 1.00 95.19 96 LYS A C 1
ATOM 751 O O . LYS A 1 96 ? -7.920 7.356 10.958 1.00 95.19 96 LYS A O 1
ATOM 756 N N . ILE A 1 97 ? -7.341 6.875 13.070 1.00 96.44 97 ILE A N 1
ATOM 757 C CA . ILE A 1 97 ? -5.892 6.990 12.842 1.00 96.44 97 ILE A CA 1
ATOM 758 C C . ILE A 1 97 ? -5.414 5.929 11.840 1.00 96.44 97 ILE A C 1
ATOM 760 O O . ILE A 1 97 ? -4.600 6.226 10.962 1.00 96.44 97 ILE A O 1
ATOM 764 N N . GLN A 1 98 ? -5.913 4.693 11.936 1.00 94.00 98 GLN A N 1
ATOM 765 C CA . GLN A 1 98 ? -5.573 3.636 10.980 1.00 94.00 98 GLN A CA 1
ATOM 766 C C . GLN A 1 98 ? -6.054 3.953 9.560 1.00 94.00 98 GLN A C 1
ATOM 768 O O . GLN A 1 98 ? -5.287 3.730 8.622 1.00 94.00 98 GLN A O 1
ATOM 773 N N . VAL A 1 99 ? -7.246 4.539 9.399 1.00 96.62 99 VAL A N 1
ATOM 774 C CA . VAL A 1 99 ? -7.730 5.048 8.102 1.00 96.62 99 VAL A CA 1
ATOM 775 C C . VAL A 1 99 ? -6.756 6.082 7.539 1.00 96.62 99 VAL A C 1
ATOM 777 O O . VAL A 1 99 ? -6.248 5.893 6.435 1.00 96.62 99 VAL A O 1
ATOM 780 N N . ALA A 1 100 ? -6.403 7.112 8.311 1.00 96.00 100 ALA A N 1
ATOM 781 C CA . ALA A 1 100 ? -5.494 8.167 7.852 1.00 96.00 100 ALA A CA 1
ATOM 782 C C . ALA A 1 100 ? -4.104 7.624 7.458 1.00 96.00 100 ALA A C 1
ATOM 784 O O . ALA A 1 100 ? -3.519 8.018 6.442 1.00 96.00 100 ALA A O 1
ATOM 785 N N . ARG A 1 101 ? -3.570 6.665 8.228 1.00 95.81 101 ARG A N 1
ATOM 786 C CA . ARG A 1 101 ? -2.315 5.969 7.894 1.00 95.81 101 ARG A CA 1
ATOM 787 C C . ARG A 1 101 ? -2.447 5.161 6.602 1.00 95.81 101 ARG A C 1
ATOM 789 O O . ARG A 1 101 ? -1.534 5.182 5.775 1.00 95.81 101 ARG A O 1
ATOM 796 N N . ALA A 1 102 ? -3.563 4.460 6.416 1.00 94.75 102 ALA A N 1
ATOM 797 C CA . ALA A 1 102 ? -3.818 3.669 5.220 1.00 94.75 102 ALA A CA 1
ATOM 798 C C . ALA A 1 102 ? -3.982 4.548 3.967 1.00 94.75 102 ALA A C 1
ATOM 800 O O . ALA A 1 102 ? -3.448 4.198 2.914 1.00 94.75 102 ALA A O 1
ATOM 801 N N . GLU A 1 103 ? -4.636 5.704 4.082 1.00 95.69 103 GLU A N 1
ATOM 802 C CA . GLU A 1 103 ? -4.771 6.689 3.001 1.00 95.69 103 GLU A CA 1
ATOM 803 C C . GLU A 1 103 ? -3.426 7.342 2.661 1.00 95.69 103 GLU A C 1
ATOM 805 O O . GLU A 1 103 ? -3.074 7.486 1.492 1.00 95.69 103 GLU A O 1
ATOM 810 N N . THR A 1 104 ? -2.601 7.640 3.667 1.00 97.88 104 THR A N 1
ATOM 811 C CA . THR A 1 104 ? -1.236 8.143 3.443 1.00 97.88 104 THR A CA 1
ATOM 812 C C . THR A 1 104 ? -0.390 7.136 2.658 1.00 97.88 104 THR A C 1
ATOM 814 O O . THR A 1 104 ? 0.308 7.498 1.707 1.00 97.88 104 THR A O 1
ATOM 817 N N . ALA A 1 105 ? -0.468 5.852 3.021 1.00 95.38 105 ALA A N 1
ATOM 818 C CA . ALA A 1 105 ? 0.214 4.786 2.295 1.00 95.38 105 ALA A CA 1
ATOM 819 C C . ALA A 1 105 ? -0.314 4.640 0.857 1.00 95.38 105 ALA A C 1
ATOM 821 O O . ALA A 1 105 ? 0.484 4.465 -0.065 1.00 95.38 105 ALA A O 1
ATOM 822 N N . LEU A 1 106 ? -1.630 4.772 0.653 1.00 95.81 106 LEU A N 1
ATOM 823 C CA . LEU A 1 106 ? -2.256 4.761 -0.672 1.00 95.81 106 LEU A CA 1
ATOM 824 C C . LEU A 1 106 ? -1.716 5.891 -1.556 1.00 95.81 106 LEU A C 1
ATOM 826 O O . LEU A 1 106 ? -1.248 5.627 -2.664 1.00 95.81 106 LEU A O 1
ATOM 830 N N . ASN A 1 107 ? -1.694 7.120 -1.039 1.00 94.69 107 ASN A N 1
ATOM 831 C CA . ASN A 1 107 ? -1.189 8.291 -1.758 1.00 94.69 107 ASN A CA 1
ATOM 832 C C . ASN A 1 107 ? 0.283 8.119 -2.156 1.00 94.69 107 ASN A C 1
ATOM 8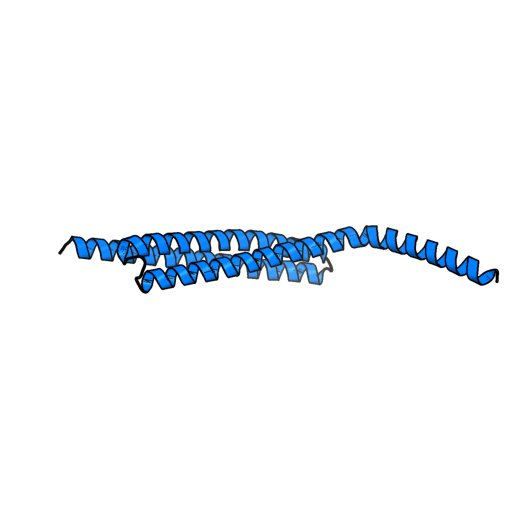34 O O . ASN A 1 107 ? 0.686 8.458 -3.271 1.00 94.69 107 ASN A O 1
ATOM 838 N N . LYS A 1 108 ? 1.099 7.533 -1.269 1.00 97.19 108 LYS A N 1
ATOM 839 C CA . LYS A 1 108 ? 2.503 7.231 -1.566 1.00 97.19 108 LYS A CA 1
ATOM 840 C C . LYS A 1 108 ? 2.639 6.226 -2.711 1.00 97.19 108 LYS A C 1
ATOM 842 O O . LYS A 1 108 ? 3.445 6.456 -3.611 1.00 97.19 108 LYS A O 1
ATOM 847 N N . LEU A 1 109 ? 1.853 5.148 -2.704 1.00 94.31 109 LEU A N 1
ATOM 848 C CA . LEU A 1 109 ? 1.865 4.152 -3.781 1.00 94.31 109 LEU A CA 1
ATOM 849 C C . LEU A 1 109 ? 1.410 4.757 -5.117 1.00 94.31 109 LEU A C 1
ATOM 851 O O . LEU A 1 109 ? 2.046 4.524 -6.143 1.00 94.31 109 LEU A O 1
ATOM 855 N N . GLN A 1 110 ? 0.362 5.585 -5.107 1.00 91.94 110 GLN A N 1
ATOM 856 C CA . GLN A 1 110 ? -0.107 6.298 -6.299 1.00 91.94 110 GLN A CA 1
ATOM 857 C C . GLN A 1 110 ? 0.972 7.226 -6.868 1.00 91.94 110 GLN A C 1
ATOM 859 O O . GLN A 1 110 ? 1.242 7.194 -8.067 1.00 91.94 110 GLN A O 1
ATOM 864 N N . SER A 1 111 ? 1.652 7.994 -6.012 1.00 94.06 111 SER A N 1
ATOM 865 C CA . SER A 1 111 ? 2.777 8.842 -6.423 1.00 94.06 111 SER A CA 1
ATOM 866 C C . SER A 1 111 ? 3.930 8.025 -7.023 1.00 94.06 111 SER A C 1
ATOM 868 O O . SER A 1 111 ? 4.494 8.391 -8.057 1.00 94.06 111 SER A O 1
ATOM 870 N N . GLN A 1 112 ? 4.258 6.869 -6.437 1.00 92.12 112 GLN A N 1
ATOM 871 C CA . GLN A 1 112 ? 5.268 5.959 -6.987 1.00 92.12 112 GLN A CA 1
ATOM 872 C C . GLN A 1 112 ? 4.875 5.410 -8.364 1.00 92.12 112 GLN A C 1
ATOM 874 O O . GLN A 1 112 ? 5.727 5.353 -9.254 1.00 92.12 112 GLN A O 1
ATOM 879 N N . LEU A 1 113 ? 3.603 5.051 -8.568 1.00 91.12 113 LEU A N 1
ATOM 880 C CA . LEU A 1 113 ? 3.105 4.592 -9.866 1.00 91.12 113 LEU A CA 1
ATOM 881 C C . LEU A 1 113 ? 3.206 5.699 -10.921 1.00 91.12 113 LEU A C 1
ATOM 883 O O . LEU A 1 113 ? 3.731 5.459 -12.005 1.00 91.12 113 LEU A O 1
ATOM 887 N N . VAL A 1 114 ? 2.786 6.923 -10.588 1.00 90.00 114 VAL A N 1
ATOM 888 C CA . VAL A 1 114 ? 2.900 8.089 -11.483 1.00 90.00 114 VAL A CA 1
ATOM 889 C C . VAL A 1 114 ? 4.355 8.328 -11.892 1.00 90.00 114 VAL A C 1
ATOM 891 O O . VAL A 1 114 ? 4.650 8.477 -13.078 1.00 90.00 114 VAL A O 1
ATOM 894 N N . ASN A 1 115 ? 5.285 8.303 -10.936 1.00 89.62 115 ASN A N 1
ATOM 895 C CA . ASN A 1 115 ? 6.710 8.473 -11.220 1.00 89.62 115 ASN A CA 1
ATOM 896 C C . ASN A 1 115 ? 7.291 7.328 -12.062 1.00 89.62 115 ASN A C 1
ATOM 898 O O . ASN A 1 115 ? 8.143 7.570 -12.917 1.00 89.62 115 ASN A O 1
ATOM 902 N N . THR A 1 116 ? 6.836 6.092 -11.847 1.00 83.56 116 THR A N 1
ATOM 903 C CA . THR A 1 116 ? 7.268 4.928 -12.638 1.00 83.56 116 THR A CA 1
ATOM 904 C C . THR A 1 116 ? 6.761 5.034 -14.076 1.00 83.56 116 THR A C 1
ATOM 906 O O . THR A 1 116 ? 7.546 4.904 -15.009 1.00 83.56 116 THR A O 1
ATOM 909 N N . ASN A 1 117 ? 5.490 5.392 -14.272 1.00 81.38 117 ASN A N 1
ATOM 910 C CA . ASN A 1 117 ? 4.920 5.619 -15.602 1.00 81.38 117 ASN A CA 1
ATOM 911 C C . ASN A 1 117 ? 5.599 6.785 -16.333 1.00 81.38 117 ASN A C 1
ATOM 913 O O . ASN A 1 117 ? 5.846 6.700 -17.534 1.00 81.38 117 ASN A O 1
ATOM 917 N N . LYS A 1 118 ? 5.978 7.852 -15.617 1.00 86.38 118 LYS A N 1
ATOM 918 C CA . LYS A 1 118 ? 6.767 8.947 -16.196 1.00 86.38 118 LYS A CA 1
ATOM 919 C C . LYS A 1 118 ? 8.136 8.464 -16.683 1.00 86.38 118 LYS A C 1
ATOM 921 O O . LYS A 1 118 ? 8.559 8.861 -17.763 1.00 86.38 118 LYS A O 1
ATOM 926 N N . GLN A 1 119 ? 8.814 7.603 -15.923 1.00 84.81 119 GLN A N 1
ATOM 927 C CA . GLN A 1 119 ? 10.085 7.003 -16.347 1.00 84.81 119 GLN A CA 1
ATOM 928 C C . GLN A 1 119 ? 9.918 6.101 -17.573 1.00 84.81 119 GLN A C 1
ATOM 930 O O . GLN A 1 119 ? 10.736 6.185 -18.483 1.00 84.81 119 GLN A O 1
ATOM 935 N N . ILE A 1 120 ? 8.845 5.304 -17.639 1.00 79.12 120 ILE A N 1
ATOM 936 C CA . ILE A 1 120 ? 8.509 4.506 -18.830 1.00 79.12 120 ILE A CA 1
ATOM 937 C C . ILE A 1 120 ? 8.338 5.425 -20.043 1.00 79.12 120 ILE A C 1
ATOM 939 O O . ILE A 1 120 ? 9.021 5.239 -21.044 1.00 79.12 120 ILE A O 1
ATOM 943 N N . ALA A 1 121 ? 7.523 6.477 -19.929 1.00 77.06 121 ALA A N 1
ATOM 944 C CA . ALA A 1 121 ? 7.277 7.414 -21.025 1.00 77.06 121 ALA A CA 1
ATOM 945 C C . ALA A 1 121 ? 8.548 8.155 -21.483 1.00 77.06 121 ALA A C 1
ATOM 947 O O . ALA A 1 121 ? 8.709 8.437 -22.673 1.00 77.06 121 ALA A O 1
ATOM 948 N N . LEU A 1 122 ? 9.457 8.476 -20.554 1.00 79.31 122 LEU A N 1
ATOM 949 C CA . LEU A 1 122 ? 10.760 9.072 -20.862 1.00 79.31 122 LEU A CA 1
ATOM 950 C C . LEU A 1 122 ? 11.704 8.072 -21.542 1.00 79.31 122 LEU A C 1
ATOM 952 O O . LEU A 1 122 ? 12.387 8.467 -22.481 1.00 79.31 122 LEU A O 1
ATOM 956 N N . ASN A 1 123 ? 11.702 6.801 -21.135 1.00 68.19 123 ASN A N 1
ATOM 957 C CA . ASN A 1 123 ? 12.487 5.743 -21.779 1.00 68.19 123 ASN A CA 1
ATOM 958 C C . ASN A 1 123 ? 11.958 5.391 -23.179 1.00 68.19 123 ASN A C 1
ATOM 960 O O . ASN A 1 123 ? 12.750 5.269 -24.109 1.00 68.19 123 ASN A O 1
ATOM 964 N N . GLU A 1 124 ? 10.639 5.325 -23.373 1.00 60.06 124 GLU A N 1
ATOM 965 C CA . GLU A 1 124 ? 10.019 5.112 -24.693 1.00 60.06 124 GLU A CA 1
ATOM 966 C C . GLU A 1 124 ? 10.224 6.316 -25.625 1.00 60.06 124 GLU A C 1
ATOM 968 O O . GLU A 1 124 ? 10.474 6.170 -26.822 1.00 60.06 124 GLU A O 1
ATOM 973 N N . SER A 1 125 ? 10.185 7.529 -25.069 1.00 53.97 125 SER A N 1
ATOM 974 C CA . SER A 1 125 ? 10.528 8.756 -25.791 1.00 53.97 125 SER A CA 1
ATOM 975 C C . SER A 1 125 ? 12.030 8.895 -26.055 1.00 53.97 125 SER A C 1
ATOM 977 O O . SER A 1 125 ? 12.404 9.584 -26.998 1.00 53.97 125 SER A O 1
ATOM 979 N N . GLY A 1 126 ? 12.887 8.287 -25.234 1.00 50.41 126 GLY A N 1
ATOM 980 C CA . GLY A 1 126 ? 14.337 8.470 -25.254 1.00 50.41 126 GLY A CA 1
ATOM 981 C C . GLY A 1 126 ? 14.982 7.969 -26.538 1.00 50.41 126 GLY A C 1
ATOM 982 O O . GLY A 1 126 ? 15.853 8.640 -27.069 1.00 50.41 126 GLY A O 1
ATOM 983 N N . LEU A 1 127 ? 14.503 6.867 -27.115 1.00 52.59 127 LEU A N 1
ATOM 984 C CA . LEU A 1 127 ? 15.124 6.303 -28.316 1.00 52.59 127 LEU A CA 1
ATOM 985 C C . LEU A 1 127 ? 14.795 7.093 -29.599 1.00 52.59 127 LEU A C 1
ATOM 987 O O . LEU A 1 127 ? 15.660 7.270 -30.450 1.00 52.59 127 LEU A O 1
ATOM 991 N N . LYS A 1 128 ? 13.569 7.626 -29.726 1.00 53.75 128 LYS A N 1
ATOM 992 C CA . LYS A 1 128 ? 13.165 8.456 -30.880 1.00 53.75 128 LYS A CA 1
ATOM 993 C C . LYS A 1 128 ? 13.507 9.939 -30.698 1.00 53.75 128 LYS A C 1
ATOM 995 O O . LYS A 1 128 ? 14.064 10.550 -31.603 1.00 53.75 128 LYS A O 1
ATOM 1000 N N . LYS A 1 129 ? 13.257 10.520 -29.516 1.00 51.44 129 LYS A N 1
ATOM 1001 C CA . LYS A 1 129 ? 13.534 11.944 -29.257 1.00 51.44 129 LYS A CA 1
ATOM 1002 C C . LYS A 1 129 ? 15.012 12.240 -29.048 1.00 51.44 129 LYS A C 1
ATOM 1004 O O . LYS A 1 129 ? 15.403 13.362 -29.338 1.00 51.44 129 LYS A O 1
ATOM 1009 N N . ALA A 1 130 ? 15.836 11.295 -28.579 1.00 53.47 130 ALA A N 1
ATOM 1010 C CA . ALA A 1 130 ? 17.285 11.506 -28.592 1.00 53.47 130 ALA A CA 1
ATOM 1011 C C . ALA A 1 130 ? 17.816 11.545 -30.029 1.00 53.47 130 ALA A C 1
ATOM 1013 O O . ALA A 1 130 ? 18.658 12.387 -30.312 1.00 53.47 130 ALA A O 1
ATOM 1014 N N . GLY A 1 131 ? 17.266 10.732 -30.942 1.00 59.16 131 GLY A N 1
ATOM 1015 C CA . GLY A 1 131 ? 17.542 10.831 -32.380 1.00 59.16 131 GLY A CA 1
ATOM 1016 C C . GLY A 1 131 ? 17.151 12.198 -32.950 1.00 59.16 131 GLY A C 1
ATOM 1017 O O . GLY A 1 131 ? 17.994 12.901 -33.499 1.00 59.16 131 GLY A O 1
ATOM 1018 N N . ASP A 1 132 ? 15.909 12.635 -32.723 1.00 68.50 132 ASP A N 1
ATOM 1019 C CA . ASP A 1 132 ? 15.415 13.926 -33.229 1.00 68.50 132 ASP A CA 1
ATOM 1020 C C . ASP A 1 132 ? 16.109 15.143 -32.590 1.00 68.50 132 ASP A C 1
ATOM 1022 O O . ASP A 1 132 ? 16.329 16.167 -33.243 1.00 68.50 132 ASP A O 1
ATOM 1026 N N . ALA A 1 133 ? 16.438 15.072 -31.296 1.00 55.56 133 ALA A N 1
ATOM 1027 C CA . ALA A 1 133 ? 17.129 16.141 -30.580 1.00 55.56 133 ALA A CA 1
ATOM 1028 C C . ALA A 1 133 ? 18.614 16.200 -30.950 1.00 55.56 133 ALA A C 1
ATOM 1030 O O . ALA A 1 133 ? 19.135 17.301 -31.111 1.00 55.56 133 ALA A O 1
ATOM 1031 N N . ALA A 1 134 ? 19.274 15.053 -31.141 1.00 58.72 134 ALA A N 1
ATOM 1032 C CA . ALA A 1 134 ? 20.644 14.990 -31.640 1.00 58.72 134 ALA A CA 1
ATOM 1033 C C . ALA A 1 134 ? 20.734 15.485 -33.090 1.00 58.72 134 ALA A C 1
ATOM 1035 O O . ALA A 1 134 ? 21.642 16.249 -33.403 1.00 58.72 134 ALA A O 1
ATOM 1036 N N . GLU A 1 135 ? 19.764 15.158 -33.951 1.00 72.12 135 GLU A N 1
ATOM 1037 C CA . GLU A 1 135 ? 19.721 15.677 -35.324 1.00 72.12 135 GLU A CA 1
ATOM 1038 C C . GLU A 1 135 ? 19.492 17.199 -35.348 1.00 72.12 135 GLU A C 1
ATOM 1040 O O . GLU A 1 135 ? 20.189 17.932 -36.053 1.00 72.12 135 GLU A O 1
ATOM 1045 N N . LYS A 1 136 ? 18.560 17.713 -34.532 1.00 68.00 136 LYS A N 1
ATOM 1046 C CA . LYS A 1 136 ? 18.302 19.162 -34.428 1.00 68.00 136 LYS A CA 1
ATOM 1047 C C . LYS A 1 136 ? 19.463 19.929 -33.799 1.00 68.00 136 LYS A C 1
ATOM 1049 O O . LYS A 1 136 ? 19.736 21.054 -34.217 1.00 68.00 136 LYS A O 1
ATOM 1054 N N . ALA A 1 137 ? 20.132 19.350 -32.805 1.00 60.44 137 ALA A N 1
ATOM 1055 C CA . ALA A 1 137 ? 21.330 19.928 -32.209 1.00 60.44 137 ALA A CA 1
ATOM 1056 C C . ALA A 1 137 ? 22.500 19.915 -33.203 1.00 60.44 137 ALA A C 1
ATOM 1058 O O . ALA A 1 137 ? 23.163 20.937 -33.351 1.00 60.44 137 ALA A O 1
ATOM 1059 N N . GLY A 1 138 ? 22.688 18.820 -33.949 1.00 66.12 138 GLY A N 1
ATOM 1060 C CA . GLY A 1 138 ? 23.689 18.703 -35.011 1.00 66.12 138 GLY A CA 1
ATOM 1061 C C . GLY A 1 138 ? 23.499 19.741 -36.118 1.00 66.12 138 GLY A C 1
ATOM 1062 O O . GLY A 1 138 ? 24.447 20.443 -36.458 1.00 66.12 138 GLY A O 1
ATOM 1063 N N . LYS A 1 139 ? 22.260 19.930 -36.594 1.00 75.06 139 LYS A N 1
ATOM 1064 C CA . LYS A 1 139 ? 21.921 20.968 -37.586 1.00 75.06 139 LYS A CA 1
ATOM 1065 C C . LYS A 1 139 ? 22.203 22.383 -37.071 1.00 75.06 139 LYS A C 1
ATOM 1067 O O . LYS A 1 139 ? 22.865 23.159 -37.749 1.00 75.06 139 LYS A O 1
ATOM 1072 N N . LYS A 1 140 ? 21.788 22.710 -35.840 1.00 62.59 140 LYS A N 1
ATOM 1073 C CA . LYS A 1 140 ? 22.075 24.027 -35.240 1.00 62.59 140 LYS A CA 1
ATOM 1074 C C . LYS A 1 140 ? 23.567 24.265 -35.009 1.00 62.59 140 LYS A C 1
ATOM 1076 O O . LYS A 1 140 ? 24.028 25.389 -35.172 1.00 62.59 140 LYS A O 1
ATOM 1081 N N . MET A 1 141 ? 24.315 23.232 -34.630 1.00 58.88 141 MET A N 1
ATOM 1082 C CA . MET A 1 141 ? 25.760 23.329 -34.420 1.00 58.88 141 MET A CA 1
ATOM 1083 C C . MET A 1 141 ? 26.504 23.531 -35.747 1.00 58.88 141 MET A C 1
ATOM 1085 O O . MET A 1 141 ? 27.427 24.337 -35.803 1.00 58.88 141 MET A O 1
ATOM 1089 N N . GLN A 1 142 ? 26.069 22.870 -36.826 1.00 69.06 142 GLN A N 1
ATOM 1090 C CA . GLN A 1 142 ? 26.588 23.094 -38.180 1.00 69.06 142 GLN A CA 1
ATOM 1091 C C . GLN A 1 142 ? 26.273 24.504 -38.698 1.00 69.06 142 GLN A C 1
ATOM 1093 O O . GLN A 1 142 ? 27.154 25.154 -39.256 1.00 69.06 142 GLN A O 1
ATOM 1098 N N . ASP A 1 143 ? 25.064 25.016 -38.452 1.00 70.12 143 ASP A N 1
ATOM 1099 C CA . ASP A 1 143 ? 24.672 26.379 -38.842 1.00 70.12 143 ASP A CA 1
ATOM 1100 C C . ASP A 1 143 ? 25.446 27.470 -38.085 1.00 70.12 143 ASP A C 1
ATOM 1102 O O . ASP A 1 143 ? 25.674 28.559 -38.615 1.00 70.12 143 ASP A O 1
ATOM 1106 N N . ILE A 1 144 ? 25.840 27.203 -36.837 1.00 61.31 144 ILE A N 1
ATOM 1107 C CA . ILE A 1 144 ? 26.672 28.110 -36.035 1.00 61.31 144 ILE A CA 1
ATOM 1108 C C . ILE A 1 144 ? 28.139 28.004 -36.466 1.00 61.31 144 ILE A C 1
ATOM 1110 O O . ILE A 1 144 ? 28.779 29.034 -36.674 1.00 61.31 144 ILE A O 1
ATOM 1114 N N . GLY A 1 145 ? 28.650 26.787 -36.675 1.00 62.34 145 GLY A N 1
ATOM 1115 C CA . GLY A 1 145 ? 30.011 26.551 -37.166 1.00 62.34 145 GLY A CA 1
ATOM 1116 C C . GLY A 1 145 ? 30.259 27.202 -38.529 1.00 62.34 145 GLY A C 1
ATOM 1117 O O . GLY A 1 145 ? 31.215 27.952 -38.688 1.00 62.34 145 GLY A O 1
ATOM 1118 N N . GLY A 1 146 ? 29.326 27.049 -39.474 1.00 65.44 146 GLY A N 1
ATOM 1119 C CA . GLY A 1 146 ? 29.427 27.665 -40.802 1.00 65.44 146 GLY A CA 1
ATOM 1120 C C . GLY A 1 146 ? 29.305 29.196 -40.821 1.00 65.44 146 GLY A C 1
ATOM 1121 O O . GLY A 1 146 ? 29.677 29.824 -41.812 1.00 65.44 146 GLY A O 1
ATOM 1122 N N . LYS A 1 147 ? 28.791 29.812 -39.747 1.00 58.66 147 LYS A N 1
ATOM 1123 C CA . LYS A 1 147 ? 28.766 31.276 -39.576 1.00 58.66 147 LYS A CA 1
ATOM 1124 C C . LYS A 1 147 ? 30.034 31.815 -38.921 1.00 58.66 147 LYS A C 1
ATOM 1126 O O . LYS A 1 147 ? 30.360 32.971 -39.155 1.00 58.66 147 LYS A O 1
ATOM 1131 N N . MET A 1 148 ? 30.729 31.000 -38.130 1.00 51.91 148 MET A N 1
ATOM 1132 C CA . MET A 1 148 ? 32.023 31.350 -37.541 1.00 51.91 148 MET A CA 1
ATOM 1133 C C . MET A 1 148 ? 33.178 31.217 -38.542 1.00 51.91 148 MET A C 1
ATOM 1135 O O . MET A 1 148 ? 34.102 32.009 -38.469 1.00 51.91 148 MET A O 1
ATOM 1139 N N . ASP A 1 149 ? 33.098 30.295 -39.507 1.00 51.16 149 ASP A N 1
ATOM 1140 C CA . ASP A 1 149 ? 34.129 30.100 -40.551 1.00 51.16 149 ASP A CA 1
ATOM 1141 C C . ASP A 1 149 ? 34.154 31.185 -41.652 1.00 51.16 149 ASP A C 1
ATOM 1143 O O . ASP A 1 149 ? 35.035 31.185 -42.510 1.00 51.16 149 ASP A O 1
ATOM 1147 N N . LYS A 1 150 ? 33.167 32.089 -41.691 1.00 52.97 150 LYS A N 1
ATOM 1148 C CA . LYS A 1 150 ? 33.040 33.137 -42.729 1.00 52.97 150 LYS A CA 1
ATOM 1149 C C . LYS A 1 150 ? 33.256 34.565 -42.213 1.00 52.97 150 LYS A C 1
ATOM 1151 O O . LYS A 1 150 ? 32.960 35.511 -42.944 1.00 52.97 150 LYS A O 1
ATOM 1156 N N . VAL A 1 151 ? 33.746 34.716 -40.985 1.00 46.91 151 VAL A N 1
ATOM 1157 C CA . VAL A 1 151 ? 34.156 35.993 -40.373 1.00 46.91 151 VAL A CA 1
ATOM 1158 C C . VAL A 1 151 ? 35.643 35.912 -40.075 1.00 46.91 151 VAL A C 1
ATOM 1160 O O . VAL A 1 151 ? 36.339 36.906 -40.365 1.00 46.91 151 VAL A O 1
#

Sequence (151 aa):
MAKREIRTVFALDGEAKYKDAIKSINKEQSLLKAETRALVSQYDLTGDAQKSLGVKAESLAKQIELQKKKVDEAKNAVEQSSKIYGENSNQTQEYKIQVARAETALNKLQSQLVNTNKQIALNESGLKKAGDAAEKAGKKMQDIGGKMDKV

Foldseek 3Di:
DVVVVVLVVVLVVLVVVLVVLVVVLVVVLVVLVVVLVVQLVVCVVVVNVLSNLVSLLVSLVVNLVSLVSNLVSLVVQLVSCCVRVNNPDPSNVVSVVSNVVSVVVSVVSVVVNVVSVVVSVCVVCCVVVVVVVVVVVVVVVVVVVVVVVVD

pLDDT: mean 83.09, std 14.27, range [46.91, 97.88]